Protein AF-A0A948G303-F1 (afdb_monomer_lite)

Secondary structure (DSSP, 8-state):
---HHHHHHHHHHHH-S--BHHHHHHHHHHTTS----SS-HHHHHHHHHHHHHHHHGGG-S----BTTB-

Structure (mmCIF, N/CA/C/O backbone):
data_AF-A0A948G303-F1
#
_entry.id   AF-A0A948G303-F1
#
loop_
_atom_site.group_PDB
_atom_site.id
_atom_site.type_symbol
_atom_site.label_atom_id
_atom_site.label_alt_id
_atom_site.label_comp_id
_atom_site.label_asym_id
_atom_site.label_entity_id
_atom_site.label_seq_id
_atom_site.pdbx_PDB_ins_code
_atom_site.Cartn_x
_atom_site.Cartn_y
_atom_site.Cartn_z
_atom_site.occupancy
_atom_site.B_iso_or_equiv
_atom_site.auth_seq_id
_atom_site.auth_comp_id
_atom_site.auth_asym_id
_atom_site.auth_atom_id
_atom_site.pdbx_PDB_model_num
ATOM 1 N N . MET A 1 1 ? -3.197 11.574 -13.394 1.00 50.94 1 MET A N 1
ATOM 2 C CA . MET A 1 1 ? -2.056 10.761 -12.930 1.00 50.94 1 MET A CA 1
ATOM 3 C C . MET A 1 1 ? -2.376 10.293 -11.520 1.00 50.94 1 MET A C 1
ATOM 5 O O . MET A 1 1 ? -2.474 11.127 -10.625 1.00 50.94 1 MET A O 1
ATOM 9 N N . ASN A 1 2 ? -2.688 9.008 -11.341 1.00 64.75 2 ASN A N 1
ATOM 10 C CA . ASN A 1 2 ? -3.013 8.473 -10.019 1.00 64.75 2 ASN A CA 1
ATOM 11 C C . ASN A 1 2 ? -1.734 8.364 -9.191 1.00 64.75 2 ASN A C 1
ATOM 13 O O . ASN A 1 2 ? -0.696 7.928 -9.679 1.00 64.75 2 ASN A O 1
ATOM 17 N N . THR A 1 3 ? -1.799 8.781 -7.931 1.00 86.12 3 THR A N 1
ATOM 18 C CA . THR A 1 3 ? -0.672 8.650 -7.003 1.00 86.12 3 THR A CA 1
ATOM 19 C C . THR A 1 3 ? -0.653 7.247 -6.393 1.00 86.12 3 THR A C 1
ATOM 21 O O . THR A 1 3 ? -1.690 6.582 -6.329 1.00 86.12 3 THR A O 1
ATOM 24 N N . PHE A 1 4 ? 0.505 6.800 -5.893 1.00 90.38 4 PHE A N 1
ATOM 25 C CA . PHE A 1 4 ? 0.659 5.515 -5.190 1.00 90.38 4 PHE A CA 1
ATOM 26 C C . PHE A 1 4 ? -0.444 5.280 -4.146 1.00 90.38 4 PHE A C 1
ATOM 28 O O . PHE A 1 4 ? -1.090 4.241 -4.152 1.00 90.38 4 PHE A O 1
ATOM 35 N N . LYS A 1 5 ? -0.757 6.293 -3.325 1.00 90.75 5 LYS A N 1
ATOM 36 C CA . LYS A 1 5 ? -1.823 6.209 -2.312 1.00 90.75 5 LYS A CA 1
ATOM 37 C C . LYS A 1 5 ? -3.206 5.946 -2.907 1.00 90.75 5 LYS A C 1
ATOM 39 O O . LYS A 1 5 ? -3.929 5.094 -2.408 1.00 90.75 5 LYS A O 1
ATOM 44 N N . GLN A 1 6 ? -3.584 6.668 -3.959 1.00 92.44 6 GLN A N 1
ATOM 45 C CA . GLN A 1 6 ? -4.889 6.465 -4.596 1.00 92.44 6 GLN A CA 1
ATOM 46 C C . GLN A 1 6 ? -4.980 5.069 -5.210 1.00 92.44 6 GLN A C 1
ATOM 48 O O . GLN A 1 6 ? -5.971 4.375 -5.011 1.00 92.44 6 GLN A O 1
ATOM 53 N N . SER A 1 7 ? -3.902 4.631 -5.860 1.00 93.62 7 SER A N 1
ATOM 54 C CA . SER A 1 7 ? -3.809 3.290 -6.435 1.00 93.62 7 SER A CA 1
ATOM 55 C C . SER A 1 7 ? -3.920 2.209 -5.357 1.00 93.62 7 SER A C 1
ATOM 57 O O . SER A 1 7 ? -4.667 1.253 -5.526 1.00 93.62 7 SER A O 1
ATOM 59 N N . ALA A 1 8 ? -3.258 2.387 -4.209 1.00 93.62 8 ALA A N 1
ATOM 60 C CA . ALA A 1 8 ? -3.364 1.461 -3.086 1.00 93.62 8 ALA A CA 1
ATOM 61 C C . ALA A 1 8 ? -4.784 1.365 -2.523 1.00 93.62 8 ALA A C 1
ATOM 63 O O . ALA A 1 8 ? -5.265 0.263 -2.281 1.00 93.62 8 ALA A O 1
ATOM 64 N N . ILE A 1 9 ? -5.471 2.500 -2.353 1.00 93.69 9 ILE A N 1
ATOM 65 C CA . ILE A 1 9 ? -6.865 2.526 -1.883 1.00 93.69 9 ILE A CA 1
ATOM 66 C C . ILE A 1 9 ? -7.768 1.770 -2.860 1.00 93.69 9 ILE A C 1
ATOM 68 O O . ILE A 1 9 ? -8.598 0.973 -2.434 1.00 93.69 9 ILE A O 1
ATOM 72 N N . GLU A 1 10 ? -7.605 2.005 -4.161 1.00 93.88 10 GLU A N 1
ATOM 73 C CA . GLU A 1 10 ? -8.370 1.324 -5.209 1.00 93.88 10 GLU A CA 1
ATOM 74 C C . GLU A 1 10 ? -8.137 -0.193 -5.186 1.00 93.88 10 GLU A C 1
ATOM 76 O O . GLU A 1 10 ? -9.100 -0.958 -5.226 1.00 93.88 10 GLU A O 1
ATOM 81 N N . ILE A 1 11 ? -6.881 -0.644 -5.075 1.00 95.19 11 ILE A N 1
ATOM 82 C CA . ILE A 1 11 ? -6.561 -2.077 -5.007 1.00 95.19 11 ILE A CA 1
ATOM 83 C C . ILE A 1 11 ? -7.101 -2.717 -3.734 1.00 95.19 11 ILE A C 1
ATOM 85 O O . ILE A 1 11 ? -7.753 -3.752 -3.822 1.00 95.19 11 ILE A O 1
ATOM 89 N N . LEU A 1 12 ? -6.887 -2.106 -2.569 1.00 93.50 12 LEU A N 1
ATOM 90 C CA . LEU A 1 12 ? -7.380 -2.644 -1.299 1.00 93.50 12 LEU A CA 1
ATOM 91 C C . LEU A 1 12 ? -8.911 -2.724 -1.281 1.00 93.50 12 LEU A C 1
ATOM 93 O O . LEU A 1 12 ? -9.473 -3.728 -0.848 1.00 93.50 12 LEU A O 1
ATOM 97 N N . LYS A 1 13 ? -9.600 -1.717 -1.834 1.00 93.56 13 LYS A N 1
ATOM 98 C CA . LYS A 1 13 ? -11.061 -1.747 -1.999 1.00 93.56 13 LYS A CA 1
ATOM 99 C C . LYS A 1 13 ? -11.524 -2.850 -2.945 1.00 93.56 13 LYS A C 1
ATOM 101 O O . LYS A 1 13 ? -12.516 -3.507 -2.649 1.00 93.56 13 LYS A O 1
ATOM 106 N N . LYS A 1 14 ? -10.831 -3.050 -4.071 1.00 92.88 14 LYS A N 1
ATOM 107 C CA . LYS A 1 14 ? -11.153 -4.116 -5.035 1.00 92.88 14 LYS A CA 1
ATOM 108 C C . LYS A 1 14 ? -10.889 -5.508 -4.465 1.00 92.88 14 LYS A C 1
ATOM 110 O O . LYS A 1 14 ? -11.666 -6.417 -4.733 1.00 92.88 14 LYS A O 1
ATOM 115 N N . ALA A 1 15 ? -9.814 -5.669 -3.697 1.00 93.56 15 ALA A N 1
ATOM 116 C CA . ALA A 1 15 ? -9.460 -6.931 -3.064 1.00 93.56 15 ALA A CA 1
ATOM 117 C C . ALA A 1 15 ? -10.417 -7.287 -1.917 1.00 93.56 15 ALA A C 1
ATOM 119 O O . ALA A 1 15 ? -10.747 -8.454 -1.734 1.00 93.56 15 ALA A O 1
ATOM 120 N N . GLY A 1 16 ? -10.862 -6.291 -1.141 1.00 92.81 16 GLY A N 1
ATOM 121 C CA . GLY A 1 16 ? -11.735 -6.499 0.020 1.00 92.81 16 GLY A CA 1
ATOM 122 C C . GLY A 1 16 ? -11.052 -7.217 1.191 1.00 92.81 16 GLY A C 1
ATOM 1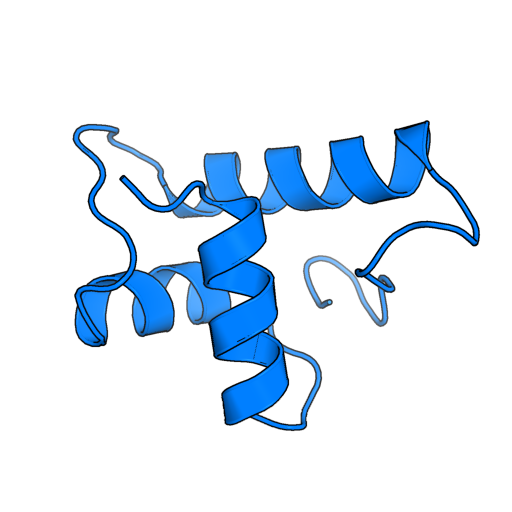23 O O . GLY A 1 16 ? -11.706 -7.560 2.174 1.00 92.81 16 GLY A O 1
ATOM 124 N N . THR A 1 17 ? -9.743 -7.442 1.098 1.00 92.81 17 THR A N 1
ATOM 125 C CA . THR A 1 17 ? -8.914 -8.111 2.100 1.00 92.81 17 THR A CA 1
ATOM 126 C C . THR A 1 17 ? -7.622 -7.329 2.297 1.00 92.81 17 THR A C 1
ATOM 128 O O . THR A 1 17 ? -7.161 -6.689 1.348 1.00 92.81 17 THR A O 1
ATOM 131 N N . PRO A 1 18 ? -6.998 -7.410 3.482 1.00 94.69 18 PRO A N 1
ATOM 132 C CA . PRO A 1 18 ? -5.696 -6.803 3.693 1.00 94.69 18 PRO A CA 1
ATOM 133 C C . PRO A 1 18 ? -4.645 -7.443 2.781 1.00 94.69 18 PRO A C 1
ATOM 135 O O . PRO A 1 18 ? -4.609 -8.667 2.625 1.00 94.69 18 PRO A O 1
ATOM 138 N N . LEU A 1 19 ? -3.793 -6.619 2.174 1.00 96.38 19 LEU A N 1
ATOM 139 C CA . LEU A 1 19 ? -2.776 -7.057 1.218 1.00 96.38 19 LEU A CA 1
ATOM 140 C C . LEU A 1 19 ? -1.395 -6.535 1.591 1.00 96.38 19 LEU A C 1
ATOM 142 O O . LEU A 1 19 ? -1.224 -5.450 2.150 1.00 96.38 19 LEU A O 1
ATOM 146 N N . HIS A 1 20 ? -0.379 -7.318 1.240 1.00 96.44 20 HIS A N 1
ATOM 147 C CA . HIS A 1 20 ? 1.003 -6.891 1.381 1.00 96.44 20 HIS A CA 1
ATOM 148 C C . HIS A 1 20 ? 1.323 -5.797 0.352 1.00 96.44 20 HIS A C 1
ATOM 150 O O . HIS A 1 20 ? 0.902 -5.899 -0.800 1.00 96.44 20 HIS A O 1
ATOM 156 N N . TYR A 1 21 ? 2.106 -4.779 0.719 1.00 94.50 21 TYR A N 1
ATOM 157 C CA . TYR A 1 21 ? 2.400 -3.639 -0.168 1.00 94.50 21 TYR A CA 1
ATOM 158 C C . TYR A 1 21 ? 2.952 -4.041 -1.541 1.00 94.50 21 TYR A C 1
ATOM 160 O O . TYR A 1 21 ? 2.656 -3.385 -2.534 1.00 94.50 21 TYR A O 1
ATOM 168 N N . ALA A 1 22 ? 3.724 -5.128 -1.602 1.00 94.38 22 ALA A N 1
ATOM 169 C CA . ALA A 1 22 ? 4.254 -5.656 -2.854 1.00 94.38 22 ALA A CA 1
ATOM 170 C C . ALA A 1 22 ? 3.132 -6.131 -3.794 1.00 94.38 22 ALA A C 1
ATOM 172 O O . ALA A 1 22 ? 3.155 -5.812 -4.980 1.00 94.38 22 ALA A O 1
ATOM 173 N N . GLU A 1 23 ? 2.118 -6.816 -3.255 1.00 95.38 23 GLU A N 1
ATOM 174 C CA . GLU A 1 23 ? 0.940 -7.236 -4.022 1.00 95.38 23 GLU A CA 1
ATOM 175 C C . GLU A 1 23 ? 0.068 -6.043 -4.403 1.00 95.38 23 GLU A C 1
ATOM 177 O O . GLU A 1 23 ? -0.394 -5.964 -5.536 1.00 95.38 23 GLU A O 1
ATOM 182 N N . ILE A 1 24 ? -0.095 -5.066 -3.504 1.00 95.25 24 ILE A N 1
ATOM 183 C CA . ILE A 1 24 ? -0.820 -3.827 -3.817 1.00 95.25 24 ILE A CA 1
ATOM 184 C C . ILE A 1 24 ? -0.188 -3.136 -5.031 1.00 95.25 24 ILE A C 1
ATOM 186 O O . ILE A 1 24 ? -0.889 -2.764 -5.971 1.00 95.25 24 ILE A O 1
ATOM 190 N N . THR A 1 25 ? 1.138 -2.985 -5.030 1.00 94.19 25 THR A N 1
ATOM 191 C CA . THR A 1 25 ? 1.876 -2.387 -6.147 1.00 94.19 25 THR A CA 1
ATOM 192 C C . THR A 1 25 ? 1.745 -3.210 -7.415 1.00 94.19 25 THR A C 1
ATOM 194 O O . THR A 1 25 ? 1.469 -2.648 -8.471 1.00 94.19 25 THR A O 1
ATOM 197 N N . ARG A 1 26 ? 1.920 -4.529 -7.320 1.00 94.06 26 ARG A N 1
ATOM 198 C CA . ARG A 1 26 ? 1.818 -5.430 -8.465 1.00 94.06 26 ARG A CA 1
ATOM 199 C C . ARG A 1 26 ? 0.442 -5.333 -9.124 1.00 94.06 26 ARG A C 1
ATOM 201 O O . ARG A 1 26 ? 0.364 -5.042 -10.312 1.00 94.06 26 ARG A O 1
ATOM 208 N N . LEU A 1 27 ? -0.630 -5.475 -8.347 1.00 94.88 27 LEU A N 1
ATOM 209 C CA . LEU A 1 27 ? -2.004 -5.368 -8.838 1.00 94.88 27 LEU A CA 1
ATOM 210 C C . LEU A 1 27 ? -2.297 -3.980 -9.416 1.00 94.88 27 LEU A C 1
ATOM 212 O O . LEU A 1 27 ? -3.024 -3.863 -10.399 1.00 94.88 27 LEU A O 1
ATOM 216 N N . ALA A 1 28 ? -1.726 -2.922 -8.835 1.00 94.06 28 ALA A N 1
ATOM 217 C CA . ALA A 1 28 ? -1.885 -1.567 -9.348 1.00 94.06 28 ALA A CA 1
ATOM 218 C C . ALA A 1 28 ? -1.215 -1.367 -10.720 1.00 94.0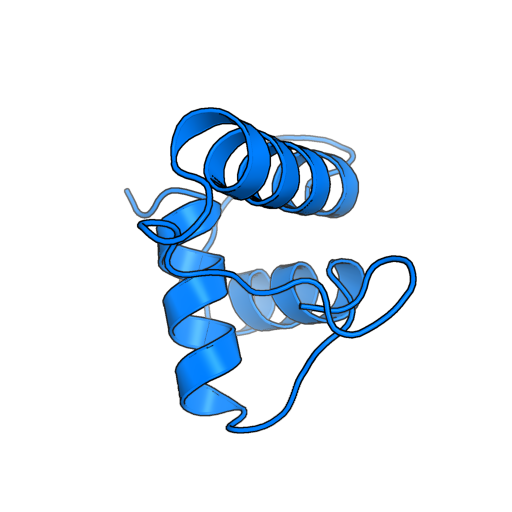6 28 ALA A C 1
ATOM 220 O O . ALA A 1 28 ? -1.776 -0.680 -11.577 1.00 94.06 28 ALA A O 1
ATOM 221 N N . LEU A 1 29 ? -0.048 -1.980 -10.934 1.00 92.31 29 LEU A N 1
ATOM 222 C CA . LEU A 1 29 ? 0.645 -1.995 -12.225 1.00 92.31 29 LEU A CA 1
ATOM 223 C C . LEU A 1 29 ? -0.106 -2.863 -13.245 1.00 92.31 29 LEU A C 1
ATOM 225 O O . LEU A 1 29 ? -0.355 -2.418 -14.360 1.00 92.31 29 LEU A O 1
ATOM 229 N N . GLU A 1 30 ? -0.531 -4.071 -12.854 1.00 92.69 30 GLU A N 1
ATOM 230 C CA . GLU A 1 30 ? -1.280 -4.994 -13.725 1.00 92.69 30 GLU A CA 1
ATOM 231 C C . GLU A 1 30 ? -2.633 -4.412 -14.158 1.00 92.69 30 GLU A C 1
ATOM 233 O O . GLU A 1 30 ? -3.057 -4.590 -15.298 1.00 92.69 30 GLU A O 1
ATOM 238 N N . ALA A 1 31 ? -3.299 -3.662 -13.276 1.00 90.69 31 ALA A N 1
ATOM 239 C CA . ALA A 1 31 ? -4.543 -2.967 -13.592 1.00 90.69 31 ALA A CA 1
ATOM 240 C C . ALA A 1 31 ? -4.339 -1.662 -14.388 1.00 90.69 31 ALA A C 1
ATOM 242 O O . ALA A 1 31 ? -5.327 -1.002 -14.715 1.00 90.69 31 ALA A O 1
ATOM 243 N N . GLY A 1 32 ? -3.091 -1.251 -14.656 1.00 90.94 32 GLY A N 1
ATOM 244 C CA . GLY A 1 32 ? -2.764 -0.004 -15.355 1.00 90.94 32 GLY A CA 1
ATOM 245 C C . GLY A 1 32 ? -3.197 1.267 -14.615 1.00 90.94 32 GLY A C 1
ATOM 246 O O . GLY A 1 32 ? -3.278 2.338 -15.214 1.00 90.94 32 GLY A O 1
ATOM 247 N N . ILE A 1 33 ? -3.518 1.165 -13.320 1.00 90.44 33 ILE A N 1
ATOM 248 C CA . ILE A 1 33 ? -3.926 2.318 -12.504 1.00 90.44 33 ILE A CA 1
ATOM 249 C C . ILE A 1 33 ? -2.720 3.073 -11.953 1.00 90.44 33 ILE A C 1
ATOM 251 O O . ILE A 1 33 ? -2.826 4.274 -11.698 1.00 90.44 33 ILE A O 1
ATOM 255 N N . LEU A 1 34 ? -1.598 2.371 -11.776 1.00 90.00 34 LEU A N 1
ATOM 256 C CA . LEU A 1 34 ? -0.318 2.913 -11.358 1.00 90.00 34 LEU A CA 1
ATOM 257 C C . LEU A 1 34 ? 0.670 2.770 -12.508 1.00 90.00 34 LEU A C 1
ATOM 259 O O . LEU A 1 34 ? 0.826 1.693 -13.070 1.00 90.00 34 LEU A O 1
ATOM 263 N N . GLU A 1 35 ? 1.373 3.854 -12.797 1.00 86.56 35 GLU A N 1
ATOM 264 C CA . GLU A 1 35 ? 2.512 3.876 -13.702 1.00 86.56 35 GLU A CA 1
ATOM 265 C C . GLU A 1 35 ? 3.688 4.499 -12.953 1.00 86.56 35 GLU A C 1
ATOM 267 O O . GLU A 1 35 ? 3.521 5.442 -12.172 1.00 86.56 35 GLU A O 1
ATOM 272 N N . THR A 1 36 ? 4.876 3.931 -13.127 1.00 84.12 36 THR A N 1
ATOM 273 C CA . THR A 1 36 ? 6.070 4.367 -12.412 1.00 84.12 36 THR A CA 1
ATOM 274 C C . THR A 1 36 ? 7.316 4.122 -13.248 1.00 84.12 36 THR A C 1
ATOM 276 O O . THR A 1 36 ? 7.493 3.054 -13.822 1.00 84.12 36 THR A O 1
ATOM 279 N N . GLU A 1 37 ? 8.192 5.120 -13.285 1.00 78.56 37 GLU A N 1
ATOM 280 C CA . GLU A 1 37 ? 9.513 5.038 -13.919 1.00 78.56 37 GLU A CA 1
ATOM 281 C C . GLU A 1 37 ? 10.607 4.599 -12.922 1.00 78.56 37 GLU A C 1
ATOM 283 O O . GLU A 1 37 ? 11.783 4.512 -13.266 1.00 78.56 37 GLU A O 1
ATOM 288 N N . GLY A 1 38 ? 10.241 4.364 -11.655 1.00 73.62 38 GLY A N 1
ATOM 289 C CA . GLY A 1 38 ? 11.177 4.039 -10.582 1.00 73.62 38 GLY A CA 1
ATOM 290 C C . GLY A 1 38 ? 11.568 2.562 -10.543 1.00 73.62 38 GLY A C 1
ATOM 291 O O . GLY A 1 38 ? 10.773 1.684 -10.862 1.00 73.62 38 GLY A O 1
ATOM 292 N N . ALA A 1 39 ? 12.783 2.279 -10.064 1.00 79.19 39 ALA A N 1
ATOM 293 C CA . ALA A 1 39 ? 13.302 0.913 -9.957 1.00 79.19 39 ALA A CA 1
ATOM 294 C C . ALA A 1 39 ? 12.606 0.061 -8.872 1.00 79.19 39 ALA A C 1
ATOM 296 O O . ALA A 1 39 ? 12.613 -1.162 -8.968 1.00 79.19 39 ALA A O 1
ATOM 297 N N . THR A 1 40 ? 12.027 0.692 -7.839 1.00 88.75 40 THR A N 1
ATOM 298 C CA . THR A 1 40 ? 11.423 0.017 -6.669 1.00 88.75 40 THR A CA 1
ATOM 299 C C . THR A 1 40 ? 10.070 0.638 -6.273 1.00 88.75 40 THR A C 1
ATOM 301 O O . THR A 1 40 ? 9.940 1.355 -5.268 1.00 88.75 40 THR A O 1
ATOM 304 N N . PRO A 1 41 ? 9.016 0.412 -7.076 1.00 91.06 41 PRO A N 1
ATOM 305 C CA . PRO A 1 41 ? 7.699 0.982 -6.806 1.00 91.06 41 PRO A CA 1
ATOM 306 C C . PRO A 1 41 ? 7.013 0.384 -5.574 1.00 91.06 41 PRO A C 1
ATOM 308 O O . PRO A 1 41 ? 6.200 1.053 -4.941 1.00 91.06 41 PRO A O 1
ATOM 311 N N . ASP A 1 42 ? 7.355 -0.842 -5.184 1.00 92.75 42 ASP A N 1
ATOM 312 C CA . ASP A 1 42 ? 6.880 -1.493 -3.961 1.00 92.75 42 ASP A CA 1
ATOM 313 C C . ASP A 1 42 ? 7.350 -0.744 -2.700 1.00 92.75 42 ASP A C 1
ATOM 315 O O . ASP A 1 42 ? 6.532 -0.384 -1.849 1.00 92.75 42 ASP A O 1
ATOM 319 N N . ALA A 1 43 ? 8.635 -0.390 -2.624 1.00 92.12 43 ALA A N 1
ATOM 320 C CA . ALA A 1 43 ? 9.189 0.381 -1.518 1.00 92.12 43 ALA A CA 1
ATOM 321 C C . ALA A 1 43 ? 8.552 1.775 -1.432 1.00 92.12 43 ALA A C 1
ATOM 323 O O . ALA A 1 43 ? 8.213 2.247 -0.344 1.00 92.12 43 ALA A O 1
ATOM 324 N N . THR A 1 44 ? 8.325 2.410 -2.586 1.00 92.38 44 THR A N 1
ATOM 325 C CA . THR A 1 44 ? 7.659 3.718 -2.661 1.00 92.38 44 THR A CA 1
ATOM 326 C C . THR A 1 44 ? 6.206 3.630 -2.196 1.00 92.38 44 THR A C 1
ATOM 328 O O . THR A 1 44 ? 5.754 4.483 -1.429 1.00 92.38 44 THR A O 1
ATOM 331 N N . MET A 1 45 ? 5.483 2.582 -2.603 1.00 93.69 45 MET A N 1
ATOM 332 C CA . MET A 1 45 ? 4.114 2.317 -2.162 1.00 93.69 45 MET A CA 1
ATOM 333 C C . MET A 1 45 ? 4.038 2.183 -0.641 1.00 93.69 45 MET A C 1
ATOM 335 O O . MET A 1 45 ? 3.264 2.888 0.007 1.00 93.69 45 MET A O 1
ATOM 339 N N . SER A 1 46 ? 4.893 1.334 -0.066 1.00 94.38 46 SER A N 1
ATOM 340 C CA . SER A 1 46 ? 4.962 1.120 1.381 1.00 94.38 46 SER A CA 1
ATOM 341 C C . SER A 1 46 ? 5.269 2.417 2.133 1.00 94.38 46 SER A C 1
ATOM 343 O O . SER A 1 46 ? 4.550 2.784 3.063 1.00 94.38 46 SER A O 1
ATOM 345 N N . ALA A 1 47 ? 6.277 3.174 1.685 1.00 93.06 47 ALA A N 1
ATOM 346 C CA . ALA A 1 47 ? 6.643 4.447 2.297 1.00 93.06 47 ALA A CA 1
ATOM 347 C C . ALA A 1 47 ? 5.487 5.459 2.258 1.00 93.06 47 ALA A C 1
ATOM 349 O O . ALA A 1 47 ? 5.207 6.108 3.263 1.00 93.06 47 ALA A O 1
ATOM 350 N N . GLN A 1 48 ? 4.776 5.570 1.132 1.00 92.38 48 GLN A N 1
ATOM 351 C CA . GLN A 1 48 ? 3.636 6.480 0.997 1.00 92.38 48 GLN A CA 1
ATOM 352 C C . GLN A 1 48 ? 2.470 6.111 1.917 1.00 92.38 48 GLN A C 1
ATOM 354 O O . GLN A 1 48 ? 1.859 7.011 2.495 1.00 92.38 48 GLN A O 1
ATOM 359 N N . ILE A 1 49 ? 2.173 4.817 2.066 1.00 93.44 49 ILE A N 1
ATOM 360 C CA . ILE A 1 49 ? 1.133 4.337 2.982 1.00 93.44 49 ILE A CA 1
ATOM 361 C C . ILE A 1 49 ? 1.533 4.631 4.433 1.00 93.44 49 ILE A C 1
ATOM 363 O O . ILE A 1 49 ? 0.763 5.240 5.169 1.00 93.44 49 ILE A O 1
ATOM 367 N N . ILE A 1 50 ? 2.760 4.282 4.835 1.00 92.94 50 ILE A N 1
ATOM 368 C CA . ILE A 1 50 ? 3.253 4.508 6.204 1.00 92.94 50 ILE A CA 1
ATOM 369 C C . ILE A 1 50 ? 3.277 5.999 6.547 1.00 92.94 50 ILE A C 1
ATOM 371 O O . ILE A 1 50 ? 2.866 6.387 7.637 1.00 92.94 50 ILE A O 1
ATOM 375 N N . VAL A 1 51 ? 3.732 6.849 5.625 1.00 92.62 51 VAL A N 1
ATOM 376 C CA . VAL A 1 51 ? 3.731 8.304 5.815 1.00 92.62 51 VAL A CA 1
ATOM 377 C C . VAL A 1 51 ? 2.303 8.834 5.960 1.00 92.62 51 VAL A C 1
ATOM 379 O O . VAL A 1 51 ? 2.082 9.719 6.781 1.00 92.62 51 VAL A O 1
ATOM 382 N N . ASP A 1 52 ? 1.327 8.310 5.214 1.00 92.12 52 ASP A N 1
ATOM 383 C CA . ASP A 1 52 ? -0.080 8.709 5.361 1.00 92.12 52 ASP A CA 1
ATOM 384 C C . ASP A 1 52 ? -0.642 8.308 6.731 1.00 92.12 52 ASP A C 1
ATOM 386 O O . ASP A 1 52 ? -1.211 9.158 7.414 1.00 92.12 52 ASP A O 1
ATOM 390 N N . ILE A 1 53 ? -0.391 7.068 7.166 1.00 92.81 53 ILE A N 1
ATOM 391 C CA . ILE A 1 53 ? -0.778 6.571 8.496 1.00 92.81 53 ILE A CA 1
ATOM 392 C C . ILE A 1 53 ? -0.148 7.432 9.594 1.00 92.81 53 ILE A C 1
ATOM 394 O O . ILE A 1 53 ? -0.843 7.883 10.496 1.00 92.81 53 ILE A O 1
ATOM 398 N N . ASN A 1 54 ? 1.151 7.725 9.503 1.00 91.25 54 ASN A N 1
ATOM 399 C CA . ASN A 1 54 ? 1.850 8.516 10.517 1.00 91.25 54 ASN A CA 1
ATOM 400 C C . ASN A 1 54 ? 1.386 9.980 10.560 1.00 91.25 54 ASN A C 1
ATOM 402 O O . ASN A 1 54 ? 1.345 10.568 11.635 1.00 91.25 54 ASN A O 1
ATOM 406 N N . ASN A 1 55 ? 1.054 10.58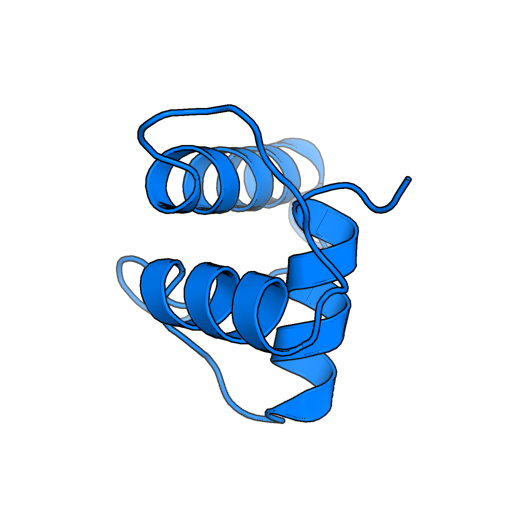2 9.412 1.00 91.50 55 ASN A N 1
ATOM 407 C CA . ASN A 1 55 ? 0.600 11.976 9.369 1.00 91.50 55 ASN A CA 1
ATOM 408 C C . ASN A 1 55 ? -0.865 12.139 9.777 1.00 91.50 55 ASN A C 1
ATOM 410 O O . ASN A 1 55 ? -1.222 13.175 10.332 1.00 91.50 55 ASN A O 1
ATOM 414 N N . LYS A 1 56 ? -1.724 11.168 9.451 1.00 89.88 56 LYS A N 1
ATOM 415 C CA . LYS A 1 56 ? -3.173 11.284 9.664 1.00 89.88 56 LYS A CA 1
ATOM 416 C C . LYS A 1 56 ? -3.694 10.492 10.857 1.00 89.88 56 LYS A C 1
ATOM 418 O O . LYS A 1 56 ? -4.806 10.775 11.292 1.00 89.88 56 LYS A O 1
ATOM 423 N N . GLY A 1 57 ? -2.938 9.522 11.370 1.00 87.62 57 GLY A N 1
ATOM 424 C CA .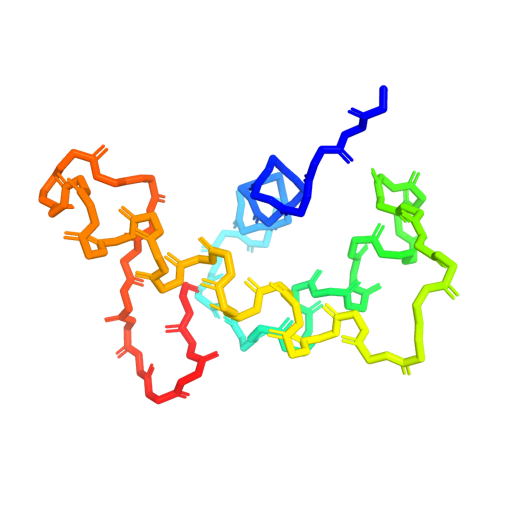 GLY A 1 57 ? -3.379 8.633 12.444 1.00 87.62 57 GLY A CA 1
ATOM 425 C C . GLY A 1 57 ? -4.720 7.981 12.103 1.00 87.62 57 GLY A C 1
ATOM 426 O O . GLY A 1 57 ? -4.884 7.419 11.020 1.00 87.62 57 GLY A O 1
ATOM 427 N N . ASP A 1 58 ? -5.699 8.146 12.991 1.00 83.38 58 ASP A N 1
ATOM 428 C CA . ASP A 1 58 ? -7.079 7.661 12.841 1.00 83.38 58 ASP A CA 1
ATOM 429 C C . ASP A 1 58 ? -7.830 8.243 11.627 1.00 83.38 58 ASP A C 1
ATOM 431 O O . ASP A 1 58 ? -8.858 7.712 11.216 1.00 83.38 58 ASP A O 1
ATOM 435 N N . GLY A 1 59 ? -7.328 9.329 11.032 1.00 87.00 59 GLY A N 1
ATOM 436 C CA . GLY A 1 59 ? -7.855 9.903 9.791 1.00 87.00 59 GLY A CA 1
ATOM 437 C C . GLY A 1 59 ? -7.251 9.312 8.512 1.00 87.00 59 GLY A C 1
ATOM 438 O O . GLY A 1 59 ? -7.548 9.805 7.419 1.00 87.00 59 GLY A O 1
ATOM 439 N N . SER A 1 60 ? -6.347 8.330 8.609 1.00 89.62 60 SER A N 1
ATOM 440 C CA . SER A 1 60 ? -5.773 7.673 7.432 1.00 89.62 60 SER A CA 1
ATOM 441 C C . SER A 1 60 ? -6.777 6.719 6.788 1.00 89.62 60 SER A C 1
ATOM 443 O O . SER A 1 60 ? -7.571 6.063 7.454 1.00 89.62 60 SER A O 1
ATOM 445 N N . ASN A 1 61 ? -6.700 6.600 5.462 1.00 88.00 61 ASN A N 1
ATOM 446 C CA . ASN A 1 61 ? -7.468 5.598 4.720 1.00 88.00 61 ASN A CA 1
ATOM 447 C C . ASN A 1 61 ? -6.849 4.193 4.810 1.00 88.00 61 ASN A C 1
ATOM 449 O O . ASN A 1 61 ? -7.384 3.259 4.216 1.00 88.00 61 ASN A O 1
ATOM 453 N N . PHE A 1 62 ? -5.705 4.053 5.482 1.00 91.94 62 PHE A N 1
ATOM 454 C CA . PHE A 1 62 ? -4.959 2.808 5.589 1.00 91.94 62 PHE A CA 1
ATOM 455 C C . PHE A 1 62 ? -4.856 2.377 7.045 1.00 91.94 62 PHE A C 1
ATOM 457 O O . PHE A 1 62 ? -4.663 3.202 7.936 1.00 91.94 62 PHE A O 1
ATOM 464 N N . ILE A 1 63 ? -4.916 1.069 7.276 1.00 91.25 63 ILE A N 1
ATOM 465 C CA . ILE A 1 63 ? -4.734 0.480 8.599 1.00 91.25 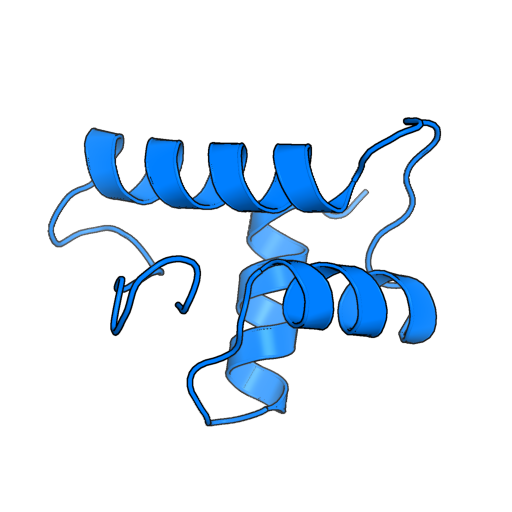63 ILE A CA 1
ATOM 466 C C . ILE A 1 63 ? -3.698 -0.620 8.458 1.00 91.25 63 ILE A C 1
ATOM 468 O O . ILE A 1 63 ? -3.869 -1.552 7.685 1.00 91.25 63 ILE A O 1
ATOM 472 N N . LYS A 1 64 ? -2.607 -0.539 9.216 1.00 91.62 64 LYS A N 1
ATOM 473 C CA . LYS A 1 64 ? -1.607 -1.604 9.212 1.00 91.62 64 LYS A CA 1
ATOM 474 C C . LYS A 1 64 ? -2.137 -2.802 9.999 1.00 91.62 64 LYS A C 1
ATOM 476 O O . LYS A 1 64 ? -2.237 -2.742 11.221 1.00 91.62 64 LYS A O 1
ATOM 481 N N . THR A 1 65 ? -2.441 -3.889 9.300 1.00 92.50 65 THR A N 1
ATOM 482 C CA . THR A 1 65 ? -2.969 -5.126 9.897 1.00 92.50 65 THR A CA 1
ATOM 483 C C . THR A 1 65 ? -1.859 -6.102 10.288 1.00 92.50 65 THR A C 1
ATOM 485 O O . THR A 1 65 ? -2.004 -6.848 11.254 1.00 92.50 65 THR A O 1
ATOM 488 N N . ALA A 1 66 ? -0.725 -6.070 9.579 1.00 92.00 66 ALA A N 1
ATOM 489 C CA . ALA A 1 66 ? 0.447 -6.902 9.854 1.00 92.00 66 ALA A CA 1
ATOM 490 C C . ALA A 1 66 ? 1.744 -6.226 9.350 1.00 92.00 66 ALA A C 1
ATOM 492 O O . ALA A 1 66 ? 1.700 -5.158 8.728 1.00 92.00 66 ALA A O 1
ATOM 493 N N . PRO A 1 67 ? 2.939 -6.799 9.595 1.00 90.81 67 PRO A N 1
ATOM 494 C CA . PRO A 1 67 ? 4.176 -6.336 8.968 1.00 90.81 67 PRO A CA 1
ATOM 495 C C . PRO A 1 67 ? 4.030 -6.269 7.438 1.00 90.81 67 PRO A C 1
ATOM 497 O O . PRO A 1 67 ? 3.765 -7.274 6.788 1.00 90.81 67 PRO A O 1
ATOM 500 N N . GLY A 1 68 ? 4.144 -5.063 6.871 1.00 91.06 68 GLY A N 1
ATOM 501 C CA . GLY A 1 68 ? 4.016 -4.825 5.428 1.00 91.06 68 GLY A CA 1
ATOM 502 C C . GLY A 1 68 ? 2.614 -5.022 4.837 1.00 91.06 68 GLY A C 1
ATOM 503 O O . GLY A 1 68 ? 2.481 -4.950 3.619 1.00 91.06 68 GLY A O 1
ATOM 504 N N . THR A 1 69 ? 1.589 -5.258 5.660 1.00 94.88 69 THR A N 1
ATOM 505 C CA . THR A 1 69 ? 0.221 -5.558 5.206 1.00 94.88 69 THR A CA 1
ATOM 506 C C . THR A 1 69 ? -0.745 -4.475 5.675 1.00 94.88 69 THR A C 1
ATOM 508 O O . THR A 1 69 ? -0.715 -4.088 6.851 1.00 94.88 69 THR A O 1
ATOM 511 N N . PHE A 1 70 ? -1.576 -3.996 4.750 1.00 92.06 70 PHE A N 1
ATOM 512 C CA . PHE A 1 70 ? -2.504 -2.875 4.917 1.00 92.06 70 PHE A CA 1
ATOM 513 C C . PHE A 1 70 ? -3.912 -3.242 4.457 1.00 92.06 70 PHE A C 1
ATOM 515 O O . PHE A 1 70 ? -4.016 -4.184 3.642 1.00 92.06 70 PHE A O 1
#

Foldseek 3Di:
DDDLLNLLLVQCVVVVDKDALVVSQVVSVVVVVDDDPDPCVSVVSLVVQVVQCVVQPVHRSDDCPDVRID

Radius of gyration: 11.0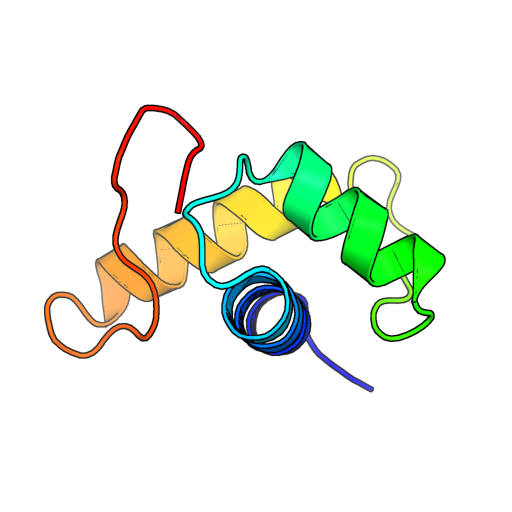1 Å; chains: 1; bounding box: 25×20×28 Å

pLDDT: mean 90.41, std 6.96, range [50.94, 96.44]

Sequence (70 aa):
MNTFKQSAIEILKKAGTPLHYAEITRLALEAGILETEGATPDATMSAQIIVDINNKGDGSNFIKTAPGTF